Protein AF-A0A962SNP9-F1 (afdb_monomer)

Foldseek 3Di:
DVVVVVVVLVVVCVVVVHDSVVSVVVVVVVVVVVVVVVVVVVVVVVVDDPVVVVVVVVVDDPDDDDPVPDD

Structure (mmCIF, N/CA/C/O backbone):
data_AF-A0A962SNP9-F1
#
_entry.id   AF-A0A962SNP9-F1
#
loop_
_atom_site.group_PDB
_atom_site.id
_atom_site.type_symbol
_atom_site.label_atom_id
_atom_site.label_alt_id
_atom_site.label_comp_id
_atom_site.label_asym_id
_atom_site.label_entity_id
_atom_site.label_seq_id
_atom_site.pdbx_PDB_ins_code
_atom_site.Cartn_x
_atom_site.Cartn_y
_atom_site.Cartn_z
_atom_site.occupancy
_atom_site.B_iso_or_equiv
_atom_site.auth_seq_id
_atom_site.auth_comp_id
_atom_site.auth_asym_id
_atom_site.auth_atom_id
_atom_site.pdbx_PDB_model_num
ATOM 1 N N . MET A 1 1 ? 31.377 -0.128 -10.641 1.00 49.16 1 MET A N 1
ATOM 2 C CA . MET A 1 1 ? 30.139 -0.219 -9.834 1.00 49.16 1 MET A CA 1
ATOM 3 C C . MET A 1 1 ? 28.936 0.438 -10.518 1.00 49.16 1 MET A C 1
ATOM 5 O O . MET A 1 1 ? 27.878 -0.159 -10.493 1.00 49.16 1 MET A O 1
ATOM 9 N N . GLN A 1 2 ? 29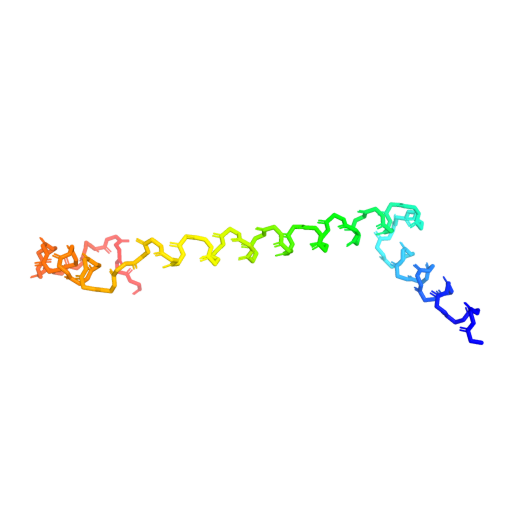.057 1.604 -11.173 1.00 57.44 2 GLN A N 1
ATOM 10 C CA . GLN A 1 2 ? 27.897 2.282 -11.795 1.00 57.44 2 GLN A CA 1
ATOM 11 C C . GLN A 1 2 ? 27.347 1.593 -13.065 1.00 57.44 2 GLN A C 1
ATOM 13 O O . GLN A 1 2 ? 26.150 1.655 -13.325 1.00 57.44 2 GLN A O 1
ATOM 18 N N . HIS A 1 3 ? 28.197 0.886 -13.822 1.00 59.56 3 HIS A N 1
ATOM 19 C CA . HIS A 1 3 ? 27.777 0.179 -15.039 1.00 59.56 3 HIS A CA 1
ATOM 20 C C . HIS A 1 3 ? 26.793 -0.972 -14.784 1.00 59.56 3 HIS A C 1
ATOM 22 O O . HIS A 1 3 ? 25.948 -1.213 -15.633 1.00 59.56 3 HIS A O 1
ATOM 28 N N . SER A 1 4 ? 26.845 -1.663 -13.636 1.00 82.88 4 SER A N 1
ATOM 29 C CA . SER A 1 4 ? 25.959 -2.819 -13.424 1.00 82.88 4 SER A CA 1
ATOM 30 C C . SER A 1 4 ? 24.517 -2.408 -13.128 1.00 82.88 4 SER A C 1
ATOM 32 O O . SER A 1 4 ? 23.603 -3.042 -13.633 1.00 82.88 4 SER A O 1
ATOM 34 N N . PHE A 1 5 ? 24.303 -1.320 -12.379 1.00 88.75 5 PHE A N 1
ATOM 35 C CA . PHE A 1 5 ? 22.956 -0.878 -12.002 1.00 88.75 5 PHE A CA 1
ATOM 36 C C . PHE A 1 5 ? 22.167 -0.321 -13.193 1.00 88.75 5 PHE A C 1
ATOM 38 O O . PHE A 1 5 ? 20.975 -0.577 -13.337 1.00 88.75 5 PHE A O 1
ATOM 45 N N . HIS A 1 6 ? 22.834 0.421 -14.084 1.00 90.88 6 HIS A N 1
ATOM 46 C CA . HIS A 1 6 ? 22.185 0.910 -15.299 1.00 90.88 6 HIS A CA 1
ATOM 47 C C . HIS A 1 6 ? 21.818 -0.233 -16.259 1.00 90.88 6 HIS A C 1
ATOM 49 O O . HIS A 1 6 ? 20.717 -0.228 -16.808 1.00 90.88 6 HIS A O 1
ATOM 55 N N . GLU A 1 7 ? 22.702 -1.225 -16.432 1.00 94.00 7 GLU A N 1
ATOM 56 C CA . GLU A 1 7 ? 22.405 -2.401 -17.261 1.00 94.00 7 GLU A CA 1
ATOM 57 C C . GLU A 1 7 ? 21.295 -3.271 -16.656 1.00 94.00 7 GLU A C 1
ATOM 59 O O . GLU A 1 7 ? 20.463 -3.793 -17.392 1.00 94.00 7 GLU A O 1
ATOM 64 N N . GLU A 1 8 ? 21.215 -3.368 -15.328 1.00 94.38 8 GLU A N 1
ATOM 65 C CA . GLU A 1 8 ? 20.124 -4.059 -14.636 1.00 94.38 8 GLU A CA 1
ATOM 66 C C . GLU A 1 8 ? 18.777 -3.358 -14.862 1.00 94.38 8 GLU A C 1
ATOM 68 O O . GLU A 1 8 ? 17.829 -3.996 -15.313 1.00 94.38 8 GLU A O 1
ATOM 73 N N . ILE A 1 9 ? 18.709 -2.030 -14.687 1.00 94.88 9 ILE A N 1
ATOM 74 C CA . ILE A 1 9 ? 17.508 -1.238 -15.015 1.00 94.88 9 ILE A CA 1
ATOM 75 C C . ILE A 1 9 ? 17.102 -1.437 -16.477 1.00 94.88 9 ILE A C 1
ATOM 77 O O . ILE A 1 9 ? 15.922 -1.569 -16.792 1.00 94.88 9 ILE A O 1
ATOM 81 N N . LYS A 1 10 ? 18.074 -1.457 -17.390 1.00 95.31 10 LYS A N 1
ATOM 82 C CA . LYS A 1 10 ? 17.820 -1.669 -18.815 1.00 95.31 10 LYS A CA 1
ATOM 83 C C . LYS A 1 10 ? 17.301 -3.078 -19.106 1.00 95.31 10 LYS A C 1
ATOM 85 O O . LYS A 1 10 ? 16.423 -3.223 -19.954 1.00 95.31 10 LYS A O 1
ATOM 90 N N . SER A 1 11 ? 17.824 -4.097 -18.424 1.00 96.25 11 SER A N 1
ATOM 91 C CA . SER A 1 11 ? 17.346 -5.477 -18.533 1.00 96.25 11 SER A CA 1
ATOM 92 C C . SER A 1 11 ? 15.907 -5.604 -18.036 1.00 96.25 11 SER A C 1
ATOM 94 O O . SER A 1 11 ? 15.077 -6.158 -18.749 1.00 96.25 11 SER A O 1
ATOM 96 N N . LEU A 1 12 ? 15.601 -5.029 -16.871 1.00 96.25 12 LEU A N 1
ATOM 97 C CA . LEU A 1 12 ? 14.262 -5.049 -16.277 1.00 96.25 12 LEU A CA 1
ATOM 98 C C . LEU A 1 12 ? 13.249 -4.280 -17.133 1.00 96.25 12 LEU A C 1
ATOM 100 O O . LEU A 1 12 ? 12.189 -4.802 -17.456 1.00 96.25 12 LEU A O 1
ATOM 104 N N . ALA A 1 13 ? 13.606 -3.085 -17.612 1.00 97.50 13 ALA A N 1
ATOM 105 C CA . ALA A 1 13 ? 12.752 -2.326 -18.525 1.00 97.50 13 ALA A CA 1
ATOM 106 C C . ALA A 1 13 ? 12.465 -3.105 -19.824 1.00 97.50 13 ALA A C 1
ATOM 108 O O . ALA A 1 13 ? 11.350 -3.073 -20.342 1.00 97.50 13 ALA A O 1
ATOM 109 N N . LYS A 1 14 ? 13.461 -3.843 -20.342 1.00 97.44 14 LYS A N 1
ATOM 110 C CA . LYS A 1 14 ? 13.291 -4.711 -21.514 1.00 97.44 14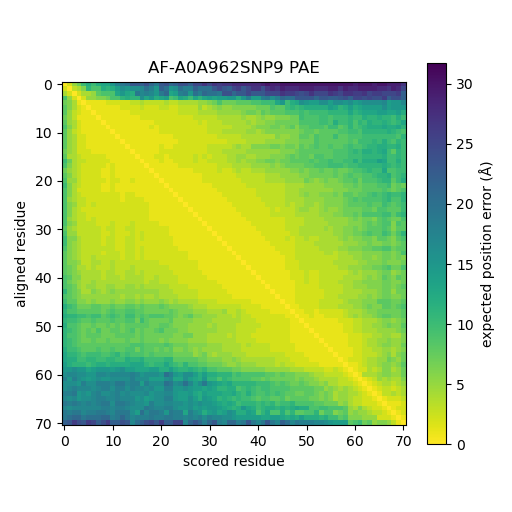 LYS A CA 1
ATOM 111 C C . LYS A 1 14 ? 12.377 -5.905 -21.222 1.00 97.44 14 LYS A C 1
ATOM 113 O O . LYS A 1 14 ? 11.588 -6.254 -22.095 1.00 97.44 14 LYS A O 1
ATOM 118 N N . GLU A 1 15 ? 12.490 -6.521 -20.048 1.00 97.44 15 GLU A N 1
ATOM 119 C CA . GLU A 1 15 ? 11.619 -7.618 -19.603 1.00 97.44 15 GLU A CA 1
ATOM 120 C C . GLU A 1 15 ? 10.155 -7.170 -19.502 1.00 97.44 15 GLU A C 1
ATOM 122 O O . GLU A 1 15 ? 9.267 -7.858 -19.999 1.00 97.44 15 GLU A O 1
ATOM 127 N N . GLU A 1 16 ? 9.915 -5.971 -18.971 1.00 95.88 16 GLU A N 1
ATOM 128 C CA . GLU A 1 16 ? 8.582 -5.361 -18.896 1.00 95.88 16 GLU A CA 1
ATOM 129 C C . GLU A 1 16 ? 8.087 -4.777 -20.232 1.00 95.88 16 GLU A C 1
ATOM 131 O O . GLU A 1 16 ? 6.930 -4.373 -20.351 1.00 95.88 16 GLU A O 1
ATOM 136 N N . GLY A 1 17 ? 8.942 -4.721 -21.258 1.00 97.56 17 GLY A N 1
ATOM 137 C CA . GLY A 1 17 ? 8.588 -4.191 -22.575 1.00 97.56 17 GLY A CA 1
ATOM 138 C C . GLY A 1 17 ? 8.369 -2.672 -22.610 1.00 97.56 17 GLY A C 1
ATOM 139 O O . GLY A 1 17 ? 7.657 -2.179 -23.485 1.00 97.56 17 GLY A O 1
ATOM 140 N N . ILE A 1 18 ? 8.980 -1.922 -21.687 1.00 97.75 18 ILE A N 1
ATOM 141 C CA . ILE A 1 18 ? 8.841 -0.463 -21.563 1.00 97.75 18 ILE A CA 1
ATOM 142 C C . ILE A 1 18 ? 10.190 0.257 -21.681 1.00 97.75 18 ILE A C 1
ATOM 144 O O . ILE A 1 18 ? 11.267 -0.332 -21.610 1.00 97.75 18 ILE A O 1
ATOM 148 N N . SER A 1 19 ? 10.157 1.575 -21.882 1.00 98.06 19 SER A N 1
ATOM 149 C CA . SER A 1 19 ? 11.383 2.380 -21.866 1.00 98.06 19 SER A CA 1
ATOM 150 C C . SER A 1 19 ? 11.958 2.511 -20.451 1.00 98.06 19 SER A C 1
ATOM 152 O O . SER A 1 19 ? 11.222 2.508 -19.465 1.00 98.06 19 SER A O 1
ATOM 154 N N . ILE A 1 20 ? 13.270 2.747 -20.344 1.00 96.25 20 ILE A N 1
ATOM 155 C CA . ILE A 1 20 ? 13.943 3.020 -19.059 1.00 96.25 20 ILE A CA 1
ATOM 156 C C . ILE A 1 20 ? 13.265 4.175 -18.297 1.00 96.25 20 ILE A C 1
ATOM 158 O O . ILE A 1 20 ? 13.099 4.101 -17.084 1.00 96.25 20 ILE A O 1
ATOM 162 N N . ASN A 1 21 ? 12.824 5.228 -18.993 1.00 96.94 21 ASN A N 1
ATOM 163 C CA . ASN A 1 21 ? 12.149 6.364 -18.357 1.00 96.94 21 ASN A CA 1
ATOM 164 C C . ASN A 1 21 ? 10.780 5.981 -17.780 1.00 96.94 21 ASN A C 1
ATOM 166 O O . ASN A 1 21 ? 10.412 6.461 -16.708 1.00 96.94 21 ASN A O 1
ATOM 170 N N . GLN A 1 22 ? 10.032 5.119 -18.472 1.00 97.81 22 GLN A N 1
ATOM 171 C CA . GLN A 1 22 ? 8.763 4.591 -17.970 1.00 97.81 22 GLN A CA 1
ATOM 172 C C . GLN A 1 22 ? 8.992 3.670 -16.773 1.00 97.81 22 GLN A C 1
ATOM 174 O O . GLN A 1 22 ? 8.299 3.824 -15.775 1.00 97.81 22 GLN A O 1
ATOM 179 N N . PHE A 1 23 ? 10.007 2.804 -16.834 1.00 96.81 23 PHE A N 1
ATOM 180 C CA . PHE A 1 23 ? 10.390 1.936 -15.722 1.00 96.81 23 PHE A CA 1
ATOM 181 C C . PHE A 1 23 ? 10.736 2.745 -14.466 1.00 96.81 23 PHE A C 1
ATOM 183 O O . PHE A 1 23 ? 10.157 2.533 -13.404 1.00 96.81 23 PHE A O 1
ATOM 190 N N . ILE A 1 24 ? 11.605 3.755 -14.593 1.00 95.75 24 ILE A N 1
ATOM 191 C CA . ILE A 1 24 ? 11.964 4.648 -13.478 1.00 95.75 24 ILE A CA 1
ATOM 192 C C . ILE A 1 24 ? 10.723 5.371 -12.942 1.00 95.75 24 ILE A C 1
ATOM 194 O O . ILE A 1 24 ? 10.547 5.479 -11.729 1.00 95.75 24 ILE A O 1
ATOM 198 N N . SER A 1 25 ? 9.852 5.851 -13.830 1.00 97.75 25 SER A N 1
ATOM 199 C CA . SER A 1 25 ? 8.625 6.547 -13.431 1.00 97.75 25 SER A CA 1
ATOM 200 C C . SER A 1 25 ? 7.660 5.623 -12.677 1.00 97.75 25 SER A C 1
ATOM 202 O O . SER A 1 25 ? 7.099 6.050 -11.668 1.00 97.75 25 SER A O 1
ATOM 204 N N . SER A 1 26 ? 7.514 4.361 -13.107 1.00 97.25 26 SER A N 1
ATOM 205 C CA . SER A 1 26 ? 6.710 3.347 -12.406 1.00 97.25 26 SER A CA 1
ATOM 206 C C . SER A 1 26 ? 7.294 3.041 -11.034 1.00 97.25 26 SER A C 1
ATOM 208 O O . SER A 1 26 ? 6.601 3.180 -10.032 1.00 97.25 26 SER A O 1
ATOM 210 N N . ALA A 1 27 ? 8.598 2.764 -10.959 1.00 96.62 27 ALA A N 1
ATOM 211 C CA . ALA A 1 27 ? 9.275 2.467 -9.699 1.00 96.62 27 ALA A CA 1
ATOM 212 C C . ALA A 1 27 ? 9.143 3.615 -8.678 1.00 96.62 27 ALA A C 1
ATOM 214 O O . ALA A 1 27 ? 8.924 3.387 -7.484 1.00 96.62 27 ALA A O 1
ATOM 215 N N . VAL A 1 28 ? 9.236 4.872 -9.133 1.00 98.12 28 VAL A N 1
ATOM 216 C CA . VAL A 1 28 ? 8.998 6.047 -8.281 1.00 98.12 28 VAL A CA 1
ATOM 217 C C . VAL A 1 28 ? 7.539 6.107 -7.825 1.00 98.12 28 VAL A C 1
ATOM 219 O O . VAL A 1 28 ? 7.287 6.307 -6.634 1.00 98.12 28 VAL A O 1
ATOM 222 N N . ALA A 1 29 ? 6.581 5.906 -8.732 1.00 98.25 29 ALA A N 1
ATOM 223 C CA . ALA A 1 29 ? 5.157 5.906 -8.403 1.00 98.25 29 ALA A CA 1
ATOM 224 C C . ALA A 1 29 ? 4.793 4.793 -7.405 1.00 98.25 29 ALA A C 1
ATOM 226 O O . ALA A 1 29 ? 4.073 5.044 -6.438 1.00 98.25 29 ALA A O 1
ATOM 227 N N . GLU A 1 30 ? 5.343 3.593 -7.573 1.00 97.94 30 GLU A N 1
ATOM 228 C CA . GLU A 1 30 ? 5.175 2.457 -6.665 1.00 97.94 30 GLU A CA 1
ATOM 229 C C . GLU A 1 30 ? 5.743 2.758 -5.278 1.00 97.94 30 GLU A C 1
ATOM 231 O O . GLU A 1 30 ? 5.053 2.584 -4.269 1.00 97.94 30 GLU A O 1
ATOM 236 N N . LYS A 1 31 ? 6.968 3.302 -5.205 1.00 98.25 31 LYS A N 1
ATOM 237 C CA . LYS A 1 31 ? 7.574 3.711 -3.930 1.00 98.25 31 LYS A CA 1
ATOM 238 C C . LYS A 1 31 ? 6.732 4.777 -3.232 1.00 98.25 31 LYS A C 1
ATOM 240 O O . LYS A 1 31 ? 6.528 4.699 -2.020 1.00 98.25 31 LYS A O 1
ATOM 245 N N . MET A 1 32 ? 6.228 5.759 -3.979 1.00 98.62 32 MET A N 1
ATOM 246 C CA . MET A 1 32 ? 5.328 6.780 -3.443 1.00 98.62 32 MET A CA 1
ATOM 247 C C . MET A 1 32 ? 4.022 6.165 -2.934 1.00 98.62 32 MET A C 1
ATOM 249 O O . MET A 1 32 ? 3.608 6.479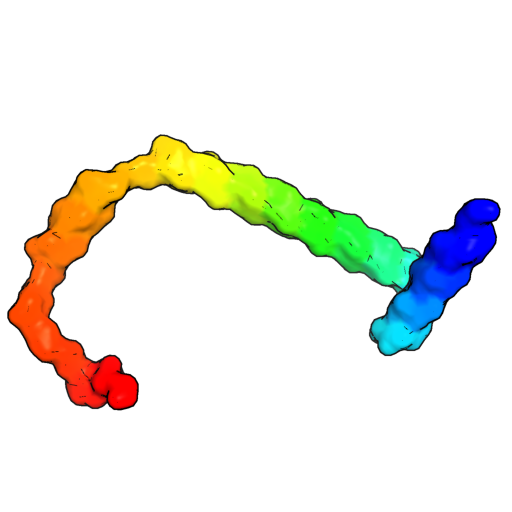 -1.820 1.00 98.62 32 MET A O 1
ATOM 253 N N . SER A 1 33 ? 3.401 5.270 -3.703 1.00 98.62 33 SER A N 1
ATOM 254 C CA . SER A 1 33 ? 2.172 4.570 -3.319 1.00 98.62 33 SER A CA 1
ATOM 255 C C . SER A 1 33 ? 2.349 3.794 -2.013 1.00 98.62 33 SER A C 1
ATOM 257 O O . SER A 1 33 ? 1.536 3.933 -1.095 1.00 98.62 33 SER A O 1
ATOM 259 N N . ALA A 1 34 ? 3.460 3.064 -1.873 1.00 98.62 34 ALA A N 1
ATOM 260 C CA . ALA A 1 34 ? 3.791 2.330 -0.656 1.00 98.62 34 ALA A CA 1
ATOM 261 C C . ALA A 1 34 ? 3.935 3.262 0.560 1.00 98.62 34 ALA A C 1
ATOM 263 O O . ALA A 1 34 ? 3.288 3.046 1.586 1.00 98.62 34 ALA A O 1
ATOM 264 N N . LEU A 1 35 ? 4.716 4.342 0.434 1.00 98.69 35 LEU A N 1
ATOM 265 C CA . LEU A 1 35 ? 4.949 5.297 1.526 1.00 98.69 35 LEU A CA 1
ATOM 266 C C . LEU A 1 35 ? 3.674 6.054 1.930 1.00 98.69 35 LEU A C 1
ATOM 268 O O . LEU A 1 35 ? 3.415 6.281 3.114 1.00 98.69 35 LEU A O 1
ATOM 272 N N . LEU A 1 36 ? 2.857 6.456 0.954 1.00 98.56 36 LEU A N 1
ATOM 273 C CA . LEU A 1 36 ? 1.585 7.128 1.216 1.00 98.56 36 LEU A CA 1
ATOM 274 C C . LEU A 1 36 ? 0.580 6.180 1.878 1.00 98.56 36 LEU A C 1
ATOM 276 O O . LEU A 1 36 ? -0.113 6.591 2.811 1.00 98.56 36 LEU A O 1
ATOM 280 N N . THR A 1 37 ? 0.539 4.918 1.444 1.00 98.50 37 THR A N 1
ATOM 281 C CA . THR A 1 37 ? -0.315 3.880 2.035 1.00 98.50 37 THR A CA 1
ATOM 282 C C . THR A 1 37 ? 0.081 3.600 3.480 1.00 98.50 37 THR A C 1
ATOM 284 O O . THR A 1 37 ? -0.779 3.630 4.360 1.00 98.50 37 THR A O 1
ATOM 287 N N . GLU A 1 38 ? 1.373 3.414 3.757 1.00 98.56 38 GLU A N 1
ATOM 288 C CA . GLU A 1 38 ? 1.887 3.254 5.121 1.00 98.56 38 GLU A CA 1
ATOM 289 C C . GLU A 1 38 ? 1.466 4.436 6.002 1.00 98.56 38 GLU A C 1
ATOM 291 O O . GLU A 1 38 ? 0.844 4.253 7.053 1.00 98.56 38 GLU A O 1
ATOM 296 N N . LYS A 1 39 ? 1.725 5.669 5.543 1.00 98.56 39 LYS A N 1
ATOM 297 C CA . LYS A 1 39 ? 1.346 6.884 6.270 1.00 98.56 39 LYS A CA 1
ATOM 298 C C . LYS A 1 39 ? -0.154 6.922 6.551 1.00 98.56 39 LYS A C 1
ATOM 300 O O . LYS A 1 39 ? -0.551 7.240 7.673 1.00 98.56 39 LYS A O 1
ATOM 305 N N . TYR A 1 40 ? -0.991 6.603 5.566 1.00 98.31 40 TYR A N 1
ATOM 306 C CA . TYR A 1 40 ? -2.441 6.557 5.738 1.00 98.31 40 TYR A CA 1
ATOM 307 C C . TYR A 1 40 ? -2.857 5.521 6.791 1.00 98.31 40 TYR 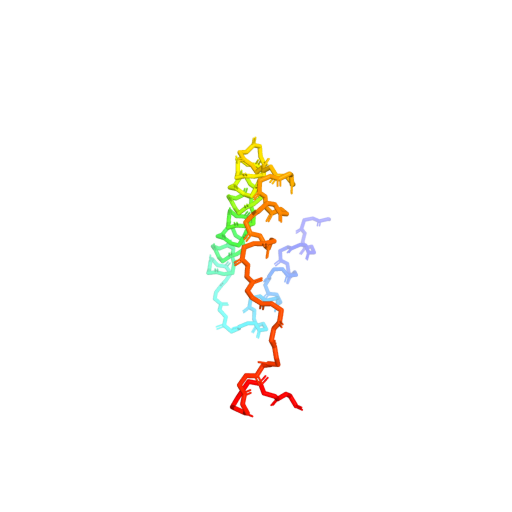A C 1
ATOM 309 O O . TYR A 1 40 ? -3.604 5.860 7.712 1.00 98.31 40 TYR A O 1
ATOM 317 N N . LEU A 1 41 ? -2.344 4.289 6.705 1.00 98.38 41 LEU A N 1
ATOM 318 C CA . LEU A 1 41 ? -2.668 3.211 7.641 1.00 98.38 41 LEU A CA 1
ATOM 319 C C . LEU A 1 41 ? -2.240 3.550 9.070 1.00 98.38 41 LEU A C 1
ATOM 321 O O . LEU A 1 41 ? -3.037 3.378 9.991 1.00 98.38 41 LEU A O 1
ATOM 325 N N . VAL A 1 42 ? -1.046 4.117 9.264 1.00 98.38 42 VAL A N 1
ATOM 326 C CA . VAL A 1 42 ? -0.571 4.568 10.583 1.00 98.38 42 VAL A CA 1
ATOM 327 C C . VAL A 1 42 ? -1.486 5.653 11.157 1.00 98.38 42 VAL A C 1
ATOM 329 O O . VAL A 1 42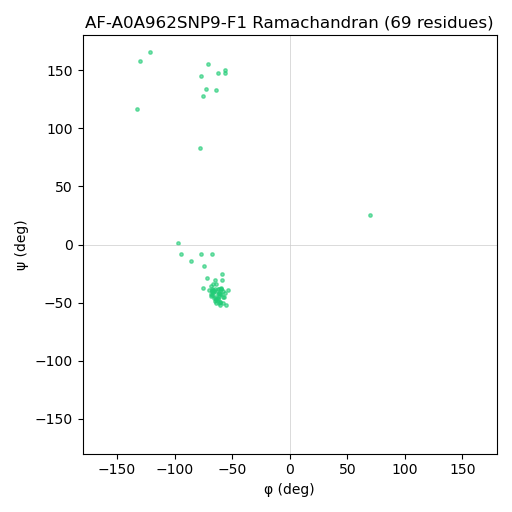 ? -1.858 5.603 12.331 1.00 98.38 42 VAL A O 1
ATOM 332 N N . GLN A 1 43 ? -1.896 6.635 10.348 1.00 98.19 43 GLN A N 1
ATOM 333 C CA . GLN A 1 43 ? -2.804 7.694 10.806 1.00 98.19 43 GLN A CA 1
ATOM 334 C C . GLN A 1 43 ? -4.214 7.174 11.102 1.00 98.19 43 GLN A C 1
ATOM 336 O O . GLN A 1 43 ? -4.852 7.640 12.047 1.00 98.19 43 GLN A O 1
ATOM 341 N N . LYS A 1 44 ? -4.698 6.199 10.327 1.00 96.94 44 LYS A N 1
ATOM 342 C CA . LYS A 1 44 ? -5.977 5.524 10.568 1.00 96.94 44 LYS A CA 1
ATOM 343 C C . LYS A 1 44 ? -5.926 4.689 11.848 1.00 96.94 44 LYS A C 1
ATOM 345 O O . LYS A 1 44 ? -6.840 4.786 12.661 1.00 96.94 44 LYS A O 1
ATOM 350 N N . ALA A 1 45 ? -4.842 3.944 12.068 1.00 96.88 45 ALA A N 1
ATOM 351 C CA . ALA A 1 45 ? -4.643 3.107 13.250 1.00 96.88 45 ALA A CA 1
ATOM 352 C C . ALA A 1 45 ? -4.671 3.920 14.552 1.00 96.88 45 ALA A C 1
ATOM 354 O O . ALA A 1 45 ? -5.288 3.486 15.519 1.00 96.88 45 ALA A O 1
ATOM 355 N N . LYS A 1 46 ? -4.111 5.140 14.559 1.00 97.25 46 LYS A N 1
ATOM 356 C CA . LYS A 1 46 ? -4.182 6.064 15.712 1.00 97.25 46 LYS A CA 1
ATOM 357 C C . LYS A 1 46 ? -5.607 6.439 16.127 1.00 97.25 46 LYS A C 1
ATOM 359 O O . LYS A 1 46 ? -5.823 6.824 17.269 1.00 97.25 46 LYS A O 1
ATOM 364 N N . ARG A 1 47 ? -6.565 6.369 15.200 1.00 96.00 47 ARG A N 1
ATOM 365 C CA . ARG A 1 47 ? -7.989 6.646 15.452 1.00 96.00 47 ARG A CA 1
ATOM 366 C C . ARG A 1 47 ? -8.778 5.370 15.754 1.00 96.00 47 ARG A C 1
ATOM 368 O O . ARG A 1 47 ? -9.958 5.447 16.078 1.00 96.00 47 ARG A O 1
ATOM 375 N N . GLY A 1 48 ? -8.154 4.203 15.599 1.00 95.88 48 GLY A N 1
ATOM 376 C CA . GLY A 1 48 ? -8.770 2.909 15.846 1.00 95.88 48 GLY A CA 1
ATOM 377 C C . GLY A 1 48 ? -8.853 2.597 17.338 1.00 95.88 48 GLY A C 1
ATOM 378 O O . GLY A 1 48 ? -7.959 2.925 18.112 1.00 95.88 48 GLY A O 1
ATOM 379 N N . SER A 1 49 ? -9.923 1.913 17.736 1.00 97.50 49 SER A N 1
ATOM 380 C CA . SER A 1 49 ? -10.126 1.429 19.102 1.00 97.50 49 SER A CA 1
ATOM 381 C C . SER A 1 49 ? -10.557 -0.029 19.053 1.00 97.50 49 SER A C 1
ATOM 383 O O . SER A 1 49 ? -11.629 -0.349 18.538 1.00 97.50 49 SER A O 1
ATOM 385 N N . ARG A 1 50 ? -9.731 -0.923 19.612 1.00 95.81 50 ARG A N 1
ATOM 386 C CA . ARG A 1 50 ? -10.067 -2.352 19.712 1.00 95.81 50 ARG A CA 1
ATOM 387 C C . ARG A 1 50 ? -11.344 -2.565 20.523 1.00 95.81 50 ARG A C 1
ATOM 389 O O . ARG A 1 50 ? -12.159 -3.401 20.156 1.00 95.81 50 ARG A O 1
ATOM 396 N N . LYS A 1 51 ? -11.530 -1.787 21.592 1.00 97.50 51 LYS A N 1
ATOM 397 C CA . LYS A 1 51 ? -12.739 -1.829 22.419 1.00 97.50 51 LYS A CA 1
ATOM 398 C C . LYS A 1 51 ? -13.976 -1.481 21.592 1.00 97.50 51 LYS A C 1
ATOM 400 O O . LYS A 1 51 ? -14.904 -2.274 21.549 1.00 97.50 51 LYS A O 1
ATOM 405 N N . SER A 1 52 ? -13.948 -0.358 20.876 1.00 96.81 52 SER A N 1
ATOM 406 C CA . SER A 1 52 ? -15.082 0.085 20.053 1.00 96.81 52 SER A CA 1
ATOM 407 C C . SER A 1 52 ? -15.379 -0.885 18.909 1.00 96.81 52 SER A C 1
ATOM 409 O O . SER A 1 52 ? -16.538 -1.091 18.568 1.00 96.81 52 SER A O 1
ATOM 411 N N . PHE A 1 53 ? -14.346 -1.517 18.344 1.00 96.00 53 PHE A N 1
ATOM 412 C CA . PHE A 1 53 ? -14.514 -2.593 17.369 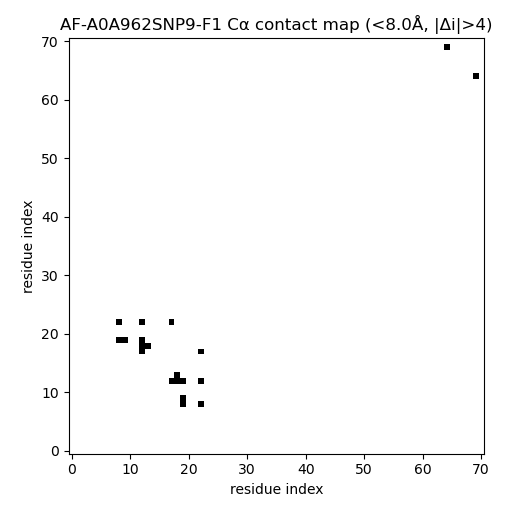1.00 96.00 53 PHE A CA 1
ATOM 413 C C . PHE A 1 53 ? -15.259 -3.793 17.971 1.00 96.00 53 PHE A C 1
ATOM 415 O O . PHE A 1 53 ? -16.254 -4.232 17.405 1.00 96.00 53 PHE A O 1
ATOM 422 N N . LEU A 1 54 ? -14.830 -4.293 19.134 1.00 96.94 54 LEU A N 1
ATOM 423 C CA . LEU A 1 54 ? -15.484 -5.427 19.797 1.00 96.94 54 LEU A CA 1
ATOM 424 C C . LEU A 1 54 ? -16.912 -5.094 20.252 1.00 96.94 54 LEU A C 1
ATOM 426 O O . LEU A 1 54 ? -17.803 -5.923 20.108 1.00 96.94 54 LEU A O 1
ATOM 430 N N . GLU A 1 55 ? -17.150 -3.876 20.741 1.00 97.19 55 GLU A N 1
ATOM 431 C CA . GLU A 1 55 ? -18.494 -3.388 21.076 1.00 97.19 55 GLU A CA 1
ATOM 432 C C . GLU A 1 55 ? -19.410 -3.334 19.850 1.00 97.19 55 GLU A C 1
ATOM 434 O O . GLU A 1 55 ? -20.594 -3.639 19.960 1.00 97.19 55 GLU A O 1
ATOM 439 N N . ALA A 1 56 ? -18.888 -2.945 18.683 1.00 96.44 56 ALA A N 1
ATOM 440 C CA . ALA A 1 56 ? -19.648 -2.970 17.438 1.00 96.44 56 ALA A CA 1
ATOM 441 C C . ALA A 1 56 ? -19.939 -4.409 16.986 1.00 96.44 56 ALA A C 1
ATOM 443 O O . ALA A 1 56 ? -21.077 -4.707 16.637 1.00 96.44 56 ALA A O 1
ATOM 444 N N . MET A 1 57 ? -18.946 -5.301 17.053 1.00 94.88 57 MET A N 1
ATOM 445 C CA . MET A 1 57 ? -19.110 -6.718 16.709 1.00 94.88 57 MET A CA 1
ATOM 446 C C . MET A 1 57 ? -20.128 -7.422 17.612 1.00 94.88 57 MET A C 1
ATOM 448 O O . MET A 1 57 ? -20.933 -8.200 17.121 1.00 94.88 57 MET A O 1
ATOM 452 N N . GLY A 1 58 ? -20.159 -7.104 18.909 1.00 95.25 58 GLY A N 1
ATOM 453 C CA . GLY A 1 58 ? -21.127 -7.678 19.851 1.00 95.25 58 GLY A CA 1
ATOM 454 C C . GLY A 1 58 ? -22.584 -7.261 19.614 1.00 95.25 58 GLY A C 1
ATOM 455 O O . GLY A 1 58 ? -23.474 -7.794 20.268 1.00 95.25 58 GLY A O 1
ATOM 456 N N . LYS A 1 59 ? -22.847 -6.308 18.708 1.00 95.19 59 LYS A N 1
ATOM 457 C CA . LYS A 1 59 ? -24.212 -5.944 18.285 1.00 95.19 59 LYS A CA 1
ATOM 458 C C . LYS A 1 59 ? -24.738 -6.825 17.156 1.00 95.19 59 LYS A C 1
ATOM 460 O O . LYS A 1 59 ? -25.927 -6.757 16.859 1.00 95.19 59 LYS A O 1
ATOM 465 N N . VAL A 1 60 ? -23.864 -7.581 16.494 1.00 91.88 60 VAL A N 1
ATOM 466 C CA . VAL A 1 60 ? -24.263 -8.505 15.434 1.00 91.88 60 VAL A CA 1
ATOM 467 C C . VAL A 1 60 ? -24.967 -9.692 16.082 1.00 91.88 60 VAL A C 1
ATOM 469 O O . VAL A 1 60 ? -24.506 -10.213 17.097 1.00 91.88 60 VAL A O 1
ATOM 472 N N . GLN A 1 61 ? -26.108 -10.085 15.519 1.00 88.62 61 GLN A N 1
ATOM 473 C CA . GLN A 1 61 ? -26.843 -11.255 15.979 1.00 88.62 61 GLN A CA 1
ATOM 474 C C . GLN A 1 61 ? -26.000 -12.514 15.755 1.00 88.62 61 GLN A C 1
ATOM 476 O O . GLN A 1 61 ? -25.457 -12.714 14.672 1.00 88.62 61 GLN A O 1
ATOM 481 N N . ASP A 1 62 ? -25.920 -13.360 16.779 1.00 89.06 62 ASP A N 1
ATOM 482 C CA . ASP A 1 62 ? -25.301 -14.681 16.682 1.00 89.06 62 ASP A CA 1
ATOM 483 C C . ASP A 1 62 ? -26.281 -15.643 15.994 1.00 89.06 62 ASP A C 1
ATOM 485 O O . ASP A 1 62 ? -27.103 -16.302 16.635 1.00 89.06 62 ASP A O 1
ATOM 489 N N . SER A 1 63 ? -26.289 -15.609 14.663 1.00 89.81 63 SER A N 1
ATOM 490 C CA . SER A 1 63 ? -27.110 -16.460 13.802 1.00 89.81 63 SER A CA 1
ATOM 491 C C . SER A 1 63 ? -26.252 -17.109 12.727 1.00 89.81 63 SER A C 1
ATOM 493 O O . SER A 1 63 ? -25.192 -16.591 12.373 1.00 89.81 63 SER A O 1
ATOM 495 N N . GLU A 1 64 ? -26.731 -18.221 12.168 1.00 89.56 64 GLU A N 1
ATOM 496 C CA . GLU A 1 64 ? -26.075 -18.826 11.011 1.00 89.56 64 GLU A CA 1
ATOM 497 C C . GLU A 1 64 ? -25.955 -17.830 9.852 1.00 89.56 64 GLU A C 1
ATOM 499 O O . GLU A 1 64 ? -26.814 -16.964 9.654 1.00 89.56 64 GLU A O 1
ATOM 504 N N . SER A 1 65 ? -24.874 -17.972 9.084 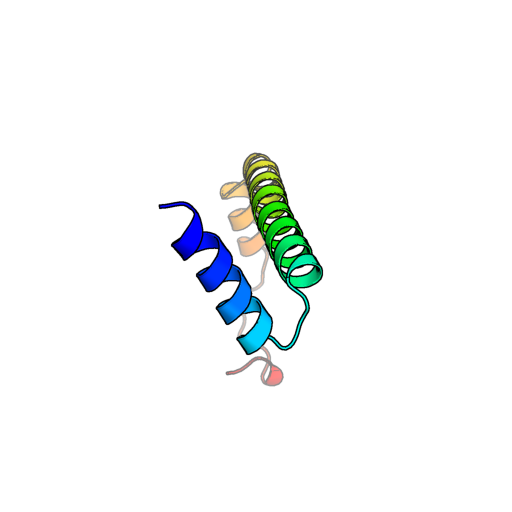1.00 88.44 65 SER A N 1
ATOM 505 C CA . SER A 1 65 ? -24.704 -17.255 7.826 1.00 88.44 65 SER A CA 1
ATOM 506 C C . SER A 1 65 ? -25.797 -17.661 6.838 1.00 88.44 65 SER A C 1
ATOM 508 O O . SER A 1 65 ? -26.240 -18.815 6.829 1.00 88.44 65 SER A O 1
ATOM 510 N N . ALA A 1 66 ? -26.205 -16.723 5.981 1.00 90.12 66 ALA A N 1
ATOM 511 C CA . ALA A 1 66 ? -27.131 -17.017 4.897 1.00 90.12 66 ALA A CA 1
ATOM 512 C C . ALA A 1 66 ? -26.578 -18.147 4.015 1.00 90.12 66 ALA A C 1
ATOM 514 O O . ALA A 1 66 ? -25.364 -18.304 3.891 1.00 90.12 66 ALA A O 1
ATOM 515 N N . ASP A 1 67 ? -27.458 -18.937 3.398 1.00 91.25 67 ASP A N 1
ATOM 516 C CA . ASP A 1 67 ? -27.043 -20.083 2.577 1.00 91.25 67 ASP A CA 1
ATOM 517 C C . ASP A 1 67 ? -26.131 -19.678 1.408 1.00 91.25 67 ASP A C 1
ATOM 519 O O . ASP A 1 67 ? -25.246 -20.434 1.023 1.00 91.25 67 ASP A O 1
ATOM 523 N N . GLU A 1 68 ? -26.314 -18.466 0.890 1.00 90.94 68 GLU A N 1
ATOM 524 C CA . GLU A 1 68 ? -25.498 -17.851 -0.163 1.00 90.94 68 GLU A CA 1
ATOM 525 C C . GLU A 1 68 ? -24.112 -17.372 0.306 1.00 90.94 68 GLU A C 1
ATOM 527 O O . GLU A 1 68 ? -23.214 -17.215 -0.519 1.00 90.94 68 GLU A O 1
ATOM 532 N N . ASP A 1 69 ? -23.921 -17.205 1.618 1.00 88.69 69 ASP A N 1
ATOM 533 C CA . ASP A 1 69 ? -22.650 -16.829 2.253 1.00 88.69 69 ASP A CA 1
ATOM 534 C C . ASP A 1 69 ? -21.875 -18.047 2.797 1.00 88.69 69 ASP A C 1
ATOM 536 O O . ASP A 1 69 ? -20.806 -17.897 3.399 1.00 88.69 69 ASP A O 1
ATOM 540 N N . LYS A 1 70 ? -22.405 -19.267 2.626 1.00 86.94 70 LYS A N 1
ATOM 541 C CA . LYS A 1 70 ? -21.722 -20.506 3.026 1.00 86.94 70 LYS A CA 1
ATOM 542 C C . LYS A 1 70 ? -20.599 -20.819 2.020 1.00 86.94 70 LYS A C 1
ATOM 544 O O . LYS A 1 70 ? -20.838 -20.837 0.815 1.00 86.94 70 LYS A O 1
ATOM 549 N N . LEU A 1 71 ? -19.378 -21.036 2.529 1.00 80.31 71 LEU A N 1
ATOM 550 C CA . LEU A 1 71 ? -18.174 -21.396 1.752 1.00 80.31 71 LEU A CA 1
ATOM 551 C C . LEU A 1 71 ? -18.166 -22.864 1.311 1.00 80.31 71 LEU A C 1
ATOM 553 O O . LEU A 1 71 ? -18.595 -23.720 2.119 1.00 80.31 71 LEU A O 1
#

Sequence (71 aa):
MQHSFHEEIKSLAKEEGISINQFISSAVAEKMSALLTEKYLVQKAKRGSRKSFLEAMGKVQDSESADEDKL

pLD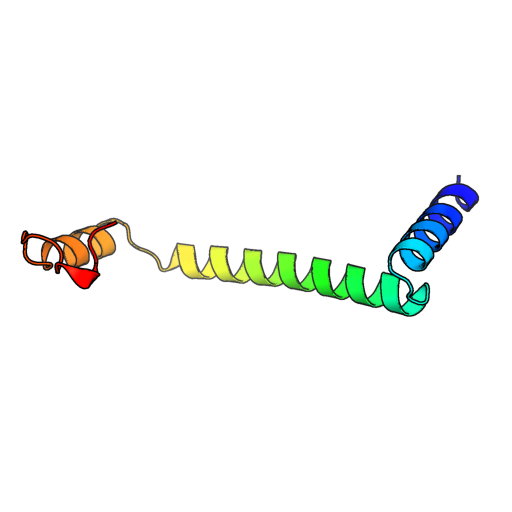DT: mean 93.51, std 8.95, range [49.16, 98.69]

Radius of gyration: 23.09 Å; Cα contacts (8 Å, |Δi|>4): 10; chains: 1; bounding box: 57×29×45 Å

Secondary structure (DSSP, 8-state):
-HHHHHHHHHHHHHHTTS-HHHHHHHHHHHHHHHHHHHHHHHHHHTT--HHHHHHHHTTS---PPPGGG--

Mean predicted aligned error: 6.55 Å

Solvent-accessible surface area (backbone atoms only — not comparable to full-atom values): 4292 Å² total; per-residue (Å²): 121,71,70,58,60,57,52,48,49,47,50,52,14,56,74,73,72,47,51,58,69,56,42,53,50,48,55,51,50,51,54,48,50,52,54,53,48,52,54,49,51,56,60,51,53,75,72,58,50,73,64,62,50,51,60,56,56,69,69,55,79,9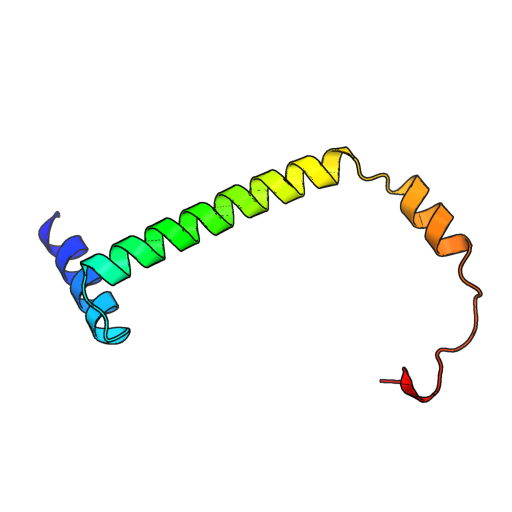6,63,84,74,56,82,89,71,60,131

Nearest PDB structures (foldseek):
  1bdv-assembly1_A  TM=9.748E-01  e=3.211E+00  Lederbergvirus P22
  4d8j-assembly1_A  TM=5.156E-01  e=4.438E+00  Escherichia coli